Protein AF-A0A4Q3CIL7-F1 (afdb_monomer)

pLDDT: mean 92.29, std 7.25, range [53.09, 98.0]

Foldseek 3Di:
DDPAEDWDAQPNDTHREDWDKDAAPPRPDIYIYHDCVVCVVRRDDPDPCVCVVVVVDDPVNQLVVLLVVLVQLACVRHVVLVVVLVVCCRRDPDDSVVSVVCSNCVSVCSHSVVDDD

Secondary structure (DSSP, 8-state):
----B--EEETTEEE--SEEEEEPTTSS-EEEEE-HHHHGGGSS-S-GGGGTTGGGS-HHHHHHHHHHHHHHT-TTT-HHHHHHHHHHGGG-SS-HHHHHHHHHHGGGGG-GGG---

Sequence (117 aa):
MTDFVVPAYIRGELVEGPLVEFGGRGGDAAFLAPDPVTILDRLPLRSAGMLSDLYTLSFDDILDYLEELGERLRLDRNPLMQAALEASVPFSDLTRPLLHSAYESAPDLFRRDRVIE

Radius of gyration: 17.56 Å; Cα contacts (8 Å, |Δi|>4): 119; chains: 1; bounding box: 36×44×34 Å

Mean predicted aligned error: 4.51 Å

Solvent-accessible surface area (backbone atoms only — not comparable to full-atom values): 7060 Å² total; per-residue (Å²): 138,70,88,48,72,52,68,44,75,59,96,89,40,83,37,79,56,65,66,40,82,45,72,27,72,89,68,85,31,61,33,29,29,42,40,61,84,84,48,53,85,69,69,62,72,96,48,78,73,81,49,55,70,62,73,70,55,52,72,64,58,53,37,54,51,33,36,58,47,18,69,61,45,31,43,96,76,21,70,66,48,47,51,48,52,65,66,38,55,66,58,48,94,56,55,69,69,59,49,49,53,50,47,62,48,52,24,69,76,30,37,55,87,72,66,81,133

Nearest PDB structures (foldseek):
  4i8p-assembly1_B  TM=5.830E-01  e=2.596E+00  Zea mays
  7wem-assembly1_A  TM=4.231E-01  e=5.271E+00  Bacillus sp. PS3

Structure (mmCIF, N/CA/C/O backbone):
data_AF-A0A4Q3CIL7-F1
#
_entry.id   AF-A0A4Q3CIL7-F1
#
loop_
_atom_site.group_PDB
_atom_site.id
_atom_site.type_symbol
_atom_site.label_atom_id
_atom_site.label_alt_id
_atom_site.label_comp_id
_atom_site.label_asym_id
_atom_site.label_entity_id
_atom_site.label_seq_id
_atom_site.pdbx_PDB_ins_code
_atom_site.Cartn_x
_atom_site.Cartn_y
_atom_site.Cartn_z
_atom_site.occupancy
_atom_site.B_iso_or_equiv
_atom_site.auth_seq_id
_atom_site.auth_comp_id
_atom_site.auth_asym_id
_atom_site.auth_atom_id
_atom_site.pdbx_PDB_model_num
ATOM 1 N N . MET A 1 1 ? -14.888 15.562 10.979 1.00 53.09 1 MET A N 1
ATOM 2 C CA . MET A 1 1 ? -15.151 14.137 10.712 1.00 53.09 1 MET A CA 1
ATOM 3 C C . MET A 1 1 ? -14.609 13.857 9.336 1.00 53.09 1 MET A C 1
ATOM 5 O O . MET A 1 1 ? -14.917 14.615 8.425 1.00 53.09 1 MET A O 1
ATOM 9 N N . THR A 1 2 ? -13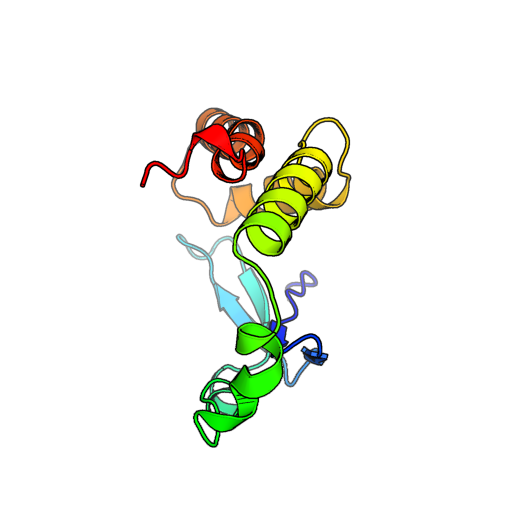.731 12.872 9.234 1.00 65.44 2 THR A N 1
ATOM 10 C CA . THR A 1 2 ? -13.058 12.516 7.989 1.00 65.44 2 THR A CA 1
ATOM 11 C C . THR A 1 2 ? -13.852 11.444 7.250 1.00 65.44 2 THR A C 1
ATOM 13 O O . THR A 1 2 ? -14.184 10.428 7.851 1.00 65.44 2 THR A O 1
ATOM 16 N N . ASP A 1 3 ? -14.091 11.640 5.951 1.00 81.62 3 ASP A N 1
ATOM 17 C CA . ASP A 1 3 ? -14.825 10.685 5.099 1.00 81.62 3 ASP A CA 1
ATOM 18 C C . ASP A 1 3 ? -13.899 9.726 4.322 1.00 81.62 3 ASP A C 1
ATOM 20 O O . ASP A 1 3 ? -14.358 8.859 3.579 1.00 81.62 3 ASP A O 1
ATOM 24 N N . PHE A 1 4 ? -12.579 9.873 4.469 1.00 91.06 4 PHE A N 1
ATOM 25 C CA . PHE A 1 4 ? -11.592 9.021 3.811 1.00 91.06 4 PHE A CA 1
ATOM 26 C C . PHE A 1 4 ? -11.366 7.725 4.599 1.00 91.06 4 PHE A C 1
ATOM 28 O O . PHE A 1 4 ? -10.818 7.745 5.703 1.00 91.06 4 PHE A O 1
ATOM 35 N N . VAL A 1 5 ? -11.790 6.602 4.016 1.00 94.38 5 VAL A N 1
ATOM 36 C CA . VAL A 1 5 ? -11.669 5.258 4.593 1.00 94.38 5 VAL A CA 1
ATOM 37 C C . VAL A 1 5 ? -10.586 4.473 3.858 1.00 94.38 5 VAL A C 1
ATOM 39 O O . VAL A 1 5 ? -10.610 4.367 2.633 1.00 94.38 5 VAL A O 1
ATOM 42 N N . VAL A 1 6 ? -9.667 3.878 4.614 1.00 94.19 6 VAL A N 1
ATOM 43 C CA . VAL A 1 6 ? -8.634 2.964 4.122 1.00 94.19 6 VAL A CA 1
ATOM 44 C C . VAL A 1 6 ? -8.942 1.564 4.662 1.00 94.19 6 VAL A C 1
ATOM 46 O O . VAL A 1 6 ? -8.750 1.318 5.855 1.00 94.19 6 VAL A O 1
ATOM 49 N N . PRO A 1 7 ? -9.451 0.635 3.833 1.00 95.06 7 PRO A N 1
ATOM 50 C CA . PRO A 1 7 ? -9.747 -0.716 4.289 1.00 95.06 7 PRO A CA 1
ATOM 51 C C . PRO A 1 7 ? -8.463 -1.528 4.493 1.00 95.06 7 PRO A C 1
ATOM 53 O O . PRO A 1 7 ? -7.403 -1.202 3.955 1.00 95.06 7 PRO A 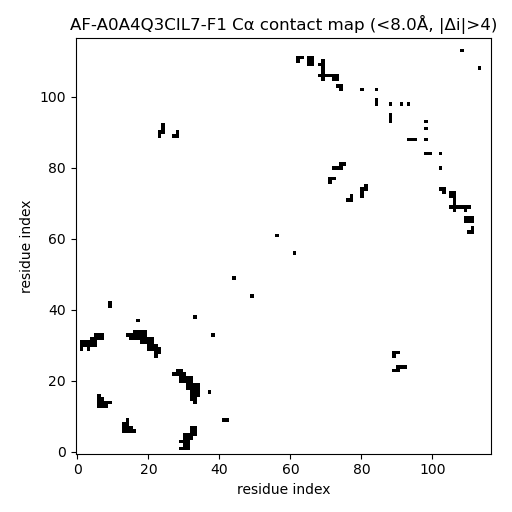O 1
ATOM 56 N N . ALA A 1 8 ? -8.573 -2.635 5.225 1.00 95.50 8 ALA A N 1
ATOM 57 C CA . ALA A 1 8 ? -7.501 -3.619 5.330 1.00 95.50 8 ALA A CA 1
ATOM 58 C C . ALA A 1 8 ? -7.781 -4.820 4.417 1.00 95.50 8 ALA A C 1
ATOM 60 O O . ALA A 1 8 ? -8.932 -5.206 4.217 1.00 95.50 8 ALA A O 1
ATOM 61 N N . TYR A 1 9 ? -6.719 -5.441 3.906 1.00 95.12 9 TYR A N 1
ATOM 62 C CA . TYR A 1 9 ? -6.787 -6.719 3.200 1.00 95.12 9 TYR A CA 1
ATOM 63 C C . TYR A 1 9 ? -6.000 -7.765 3.985 1.00 95.12 9 TYR A C 1
ATOM 65 O O . TYR A 1 9 ? -4.806 -7.593 4.226 1.00 95.12 9 TYR A O 1
ATOM 73 N N . ILE A 1 10 ? -6.655 -8.856 4.383 1.00 93.69 10 ILE A N 1
ATOM 74 C CA . ILE A 1 10 ? -6.021 -9.953 5.126 1.00 93.69 10 ILE A CA 1
ATOM 75 C C . ILE A 1 10 ? -6.282 -11.248 4.369 1.00 93.69 10 ILE A C 1
ATOM 77 O O . ILE A 1 10 ? -7.419 -11.697 4.276 1.00 93.69 10 ILE A O 1
ATOM 81 N N . ARG A 1 11 ? -5.222 -11.848 3.814 1.00 89.31 11 ARG A N 1
ATOM 82 C CA . ARG A 1 11 ? -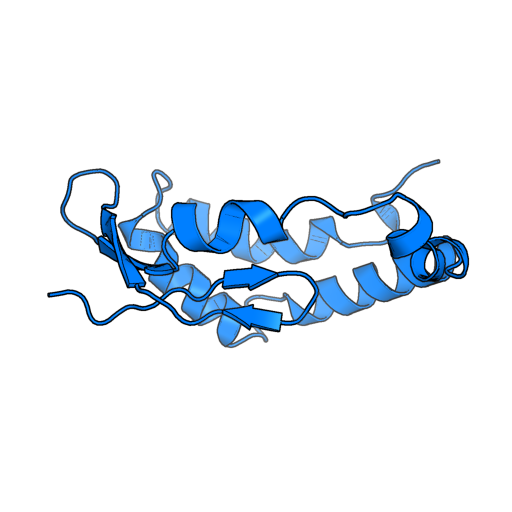5.290 -13.089 3.014 1.00 89.31 11 ARG A CA 1
ATOM 83 C C . ARG A 1 11 ? -6.347 -13.051 1.897 1.00 89.31 11 ARG A C 1
ATOM 85 O O . ARG A 1 11 ? -7.084 -14.008 1.702 1.00 89.31 11 ARG A O 1
ATOM 92 N N . GLY A 1 12 ? -6.417 -11.929 1.180 1.00 90.69 12 GLY A N 1
ATOM 93 C CA . GLY A 1 12 ? -7.360 -11.725 0.074 1.00 90.69 12 GLY A CA 1
ATOM 94 C C . GLY A 1 12 ? -8.770 -11.304 0.497 1.00 90.69 12 GLY A C 1
ATOM 95 O O . GLY A 1 12 ? -9.589 -11.006 -0.366 1.00 90.69 12 GLY A O 1
ATOM 96 N N . GLU A 1 13 ? -9.059 -11.224 1.798 1.00 94.38 13 GLU A N 1
ATOM 97 C CA . GLU A 1 13 ? -10.350 -10.761 2.307 1.00 94.38 13 GLU A CA 1
ATOM 98 C C . GLU A 1 13 ? -10.310 -9.265 2.627 1.00 94.38 13 GLU A C 1
ATOM 100 O O . GLU A 1 13 ? -9.416 -8.797 3.340 1.00 94.38 13 GLU A O 1
ATOM 105 N N . LEU A 1 14 ? -11.307 -8.530 2.129 1.00 96.38 14 LEU A N 1
ATOM 106 C CA . LEU A 1 14 ? -11.539 -7.128 2.464 1.00 96.38 14 LEU A CA 1
ATOM 107 C C . LEU A 1 14 ? -12.107 -7.016 3.886 1.00 96.38 14 LEU A C 1
ATOM 109 O O . LEU A 1 14 ? -13.053 -7.717 4.247 1.00 96.38 14 LEU A O 1
ATOM 113 N N . VAL A 1 15 ? -11.545 -6.115 4.688 1.00 97.00 15 VAL A N 1
ATOM 114 C CA . VAL A 1 15 ? -12.012 -5.801 6.040 1.00 97.00 15 VAL A CA 1
ATOM 115 C C . VAL A 1 15 ? -12.332 -4.315 6.124 1.00 97.00 15 VAL A C 1
ATOM 117 O O . VAL A 1 15 ? -11.454 -3.473 5.940 1.00 97.00 15 VAL A O 1
ATOM 120 N N . GLU A 1 16 ? -13.593 -4.002 6.418 1.00 96.38 16 GLU A N 1
ATOM 121 C CA . GLU A 1 16 ? -14.134 -2.634 6.364 1.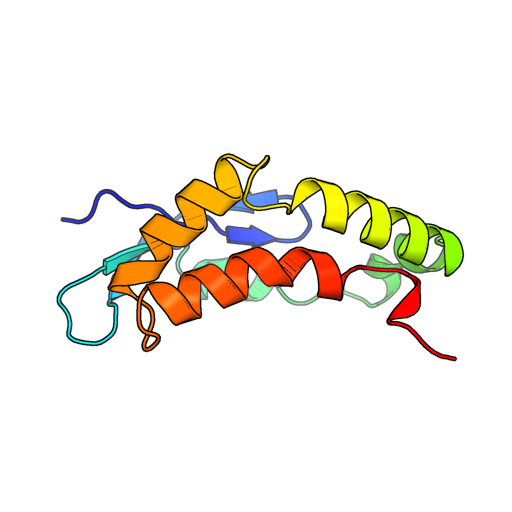00 96.38 16 GLU A CA 1
ATOM 122 C C . GLU A 1 16 ? -14.491 -2.059 7.743 1.00 96.38 16 GLU A C 1
ATOM 124 O O . GLU A 1 16 ? -14.886 -0.902 7.842 1.00 96.38 16 GLU A O 1
ATOM 129 N N . GLY A 1 17 ? -14.354 -2.827 8.829 1.00 94.44 17 GLY A N 1
ATOM 130 C CA . GLY A 1 17 ? -14.614 -2.317 10.172 1.00 94.44 17 GLY A CA 1
ATOM 131 C C . GLY A 1 17 ? -14.456 -3.351 11.292 1.00 94.44 17 GLY A C 1
ATOM 132 O O . GLY A 1 17 ? -14.192 -4.522 11.006 1.00 94.44 17 GLY A O 1
ATOM 133 N N . PRO A 1 18 ? -14.632 -2.931 12.561 1.00 95.94 18 PRO A N 1
ATOM 134 C CA . PRO A 1 18 ? -15.008 -1.577 13.000 1.00 95.94 18 PRO A CA 1
ATOM 135 C C . PRO A 1 18 ? -13.928 -0.531 12.691 1.00 95.94 18 PRO A C 1
ATOM 137 O O . PRO A 1 18 ? -12.746 -0.842 12.763 1.00 95.94 18 PRO A O 1
ATOM 140 N N . LEU A 1 19 ? -14.330 0.690 12.326 1.00 96.69 19 LEU A N 1
ATOM 141 C CA . LEU A 1 19 ? -13.406 1.761 11.938 1.00 96.69 19 LEU A CA 1
ATOM 142 C C . LEU A 1 19 ? -12.981 2.612 13.140 1.00 96.69 19 LEU A C 1
ATOM 144 O O . LEU A 1 19 ? -13.818 2.996 13.959 1.00 96.69 19 LEU A O 1
ATOM 148 N N . VAL A 1 20 ? -11.698 2.961 13.193 1.00 96.81 20 VAL A N 1
ATOM 149 C CA . VAL A 1 20 ? -11.119 3.944 14.119 1.00 96.81 20 VAL A CA 1
ATOM 150 C C . VAL A 1 20 ? -10.348 5.005 13.336 1.00 96.81 20 VAL A C 1
ATOM 152 O O . VAL A 1 20 ? -9.927 4.775 12.202 1.00 96.81 20 VAL A O 1
ATOM 155 N N . GLU A 1 21 ? -10.201 6.188 13.929 1.00 95.88 21 GLU A N 1
ATOM 156 C CA . GLU A 1 21 ? -9.516 7.318 13.300 1.00 95.88 21 GLU A CA 1
ATOM 157 C C . GLU A 1 21 ? -8.002 7.258 13.537 1.00 95.88 21 GLU A C 1
ATOM 159 O O . GLU A 1 21 ? -7.536 7.074 14.662 1.00 95.88 21 GLU A O 1
ATOM 164 N N . PHE A 1 22 ? -7.241 7.459 12.465 1.00 93.00 22 PHE A N 1
ATOM 165 C CA . PHE A 1 22 ? -5.793 7.603 12.464 1.00 93.00 22 PHE A CA 1
ATOM 166 C C . PHE A 1 22 ? -5.425 9.009 12.004 1.00 93.00 22 PHE A C 1
ATOM 168 O O . PHE A 1 22 ? -5.835 9.443 10.929 1.00 93.00 22 PHE A O 1
ATOM 175 N N . GLY A 1 23 ? -4.634 9.717 12.807 1.00 90.56 23 GLY A N 1
ATOM 176 C CA . GLY A 1 23 ? -4.103 11.032 12.454 1.00 90.56 23 GLY A CA 1
ATOM 177 C C . GLY A 1 23 ? -2.838 10.945 11.596 1.00 90.56 23 GLY A C 1
ATOM 178 O O . GLY A 1 23 ? -2.025 10.034 11.747 1.00 90.56 23 GLY A O 1
ATOM 179 N N . GLY A 1 24 ? -2.654 11.927 10.720 1.00 84.00 24 GLY A N 1
ATOM 180 C CA . GLY A 1 24 ? -1.410 12.193 10.007 1.00 84.00 24 GLY A CA 1
ATOM 181 C C . GLY A 1 24 ? -0.425 13.015 10.838 1.00 84.00 24 GLY A C 1
ATOM 182 O O . GLY A 1 24 ? -0.743 13.529 11.917 1.00 84.00 24 GLY A O 1
ATOM 183 N N . ARG A 1 25 ? 0.800 13.173 10.325 1.00 76.75 25 ARG A N 1
ATOM 184 C CA . ARG A 1 25 ? 1.791 14.043 10.965 1.00 76.75 25 ARG A CA 1
ATOM 185 C C . ARG A 1 25 ? 1.290 15.492 10.941 1.00 76.75 25 ARG A C 1
ATOM 187 O O . ARG A 1 25 ? 0.877 15.989 9.905 1.00 76.75 25 ARG A O 1
ATOM 194 N N . GLY A 1 26 ? 1.348 16.172 12.086 1.00 76.81 26 GLY A N 1
ATOM 195 C CA . GLY A 1 26 ? 0.918 17.571 12.217 1.00 76.81 26 GLY A CA 1
ATOM 196 C C . GLY A 1 26 ? -0.551 17.755 12.607 1.00 76.81 26 GLY A C 1
ATOM 197 O O . GLY A 1 26 ? -0.919 18.853 12.998 1.00 76.81 26 GLY A O 1
ATOM 198 N N . GLY A 1 27 ? -1.365 16.690 12.598 1.00 79.62 27 GLY A N 1
ATOM 199 C CA . GLY A 1 27 ? -2.765 16.736 13.042 1.00 79.62 27 GLY A CA 1
ATOM 200 C C 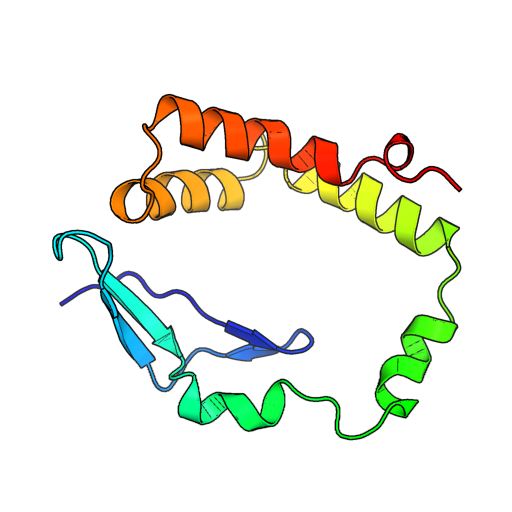. GLY A 1 27 ? -3.750 17.344 12.036 1.00 79.62 27 GLY A C 1
ATOM 201 O O . GLY A 1 27 ? -4.947 17.356 12.306 1.00 79.62 27 GLY A O 1
ATOM 202 N N . ASP A 1 28 ? -3.268 17.795 10.876 1.00 84.38 28 ASP A N 1
ATOM 203 C CA . ASP A 1 28 ? -4.084 18.435 9.832 1.00 84.38 28 ASP A CA 1
ATOM 204 C C . ASP A 1 28 ? -4.793 17.430 8.907 1.00 84.38 28 ASP A C 1
ATOM 206 O O . ASP A 1 28 ? -5.677 17.797 8.133 1.00 84.38 28 ASP A O 1
ATOM 210 N N . ALA A 1 29 ? -4.412 16.155 8.982 1.00 90.50 29 ALA A N 1
ATOM 211 C CA . ALA A 1 29 ? -4.982 15.074 8.195 1.00 90.50 29 ALA A CA 1
ATOM 212 C C . ALA A 1 29 ? -5.372 13.910 9.100 1.00 90.50 29 ALA A C 1
ATOM 214 O O . ALA A 1 29 ? -4.715 13.643 10.106 1.00 90.50 29 ALA A O 1
ATOM 215 N N . ALA A 1 30 ? -6.419 13.191 8.721 1.00 94.12 30 ALA A N 1
ATOM 216 C CA . ALA A 1 30 ? -6.811 11.944 9.355 1.00 94.12 30 ALA A CA 1
ATOM 217 C C . ALA A 1 30 ? -7.431 11.011 8.310 1.00 94.12 30 ALA A C 1
ATOM 219 O O . ALA A 1 30 ? -7.749 11.455 7.207 1.00 94.12 30 ALA A O 1
ATOM 220 N N . PHE A 1 31 ? -7.593 9.735 8.650 1.00 94.06 31 PHE A N 1
ATOM 221 C CA . PHE A 1 31 ? -8.347 8.737 7.887 1.00 94.06 31 PHE A CA 1
ATOM 222 C C . PHE A 1 31 ? -8.983 7.718 8.832 1.00 94.06 31 PHE A C 1
ATOM 224 O O . PHE A 1 31 ? -8.561 7.569 9.977 1.00 94.06 31 PHE A O 1
ATOM 231 N N . LEU A 1 32 ? -10.006 7.018 8.356 1.00 96.31 32 LEU A N 1
ATOM 232 C CA . LEU A 1 32 ? -10.643 5.917 9.070 1.00 96.31 32 LEU A CA 1
ATOM 233 C C . LEU A 1 32 ? -10.099 4.589 8.544 1.00 96.31 32 LEU A C 1
ATOM 235 O O . LEU A 1 32 ? -10.025 4.396 7.335 1.00 96.31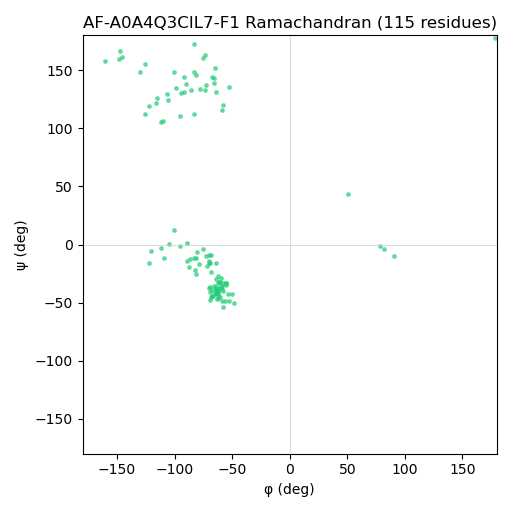 32 LEU A O 1
ATOM 239 N N . ALA A 1 33 ? -9.753 3.658 9.423 1.00 96.00 33 ALA A N 1
ATOM 240 C CA . ALA A 1 33 ? -9.353 2.306 9.030 1.00 96.00 33 ALA A CA 1
ATOM 241 C C . ALA A 1 33 ? -9.807 1.275 10.070 1.00 96.00 33 ALA A C 1
ATOM 243 O O . ALA A 1 33 ? -10.116 1.663 11.200 1.00 96.00 33 ALA A O 1
ATOM 244 N N . PRO A 1 34 ? -9.882 -0.025 9.719 1.00 97.38 34 PRO A N 1
ATOM 245 C CA . PRO A 1 34 ? -10.235 -1.065 10.675 1.00 97.38 34 PRO A CA 1
ATOM 246 C C . PRO A 1 34 ? -9.354 -1.020 11.926 1.00 97.38 34 PRO A C 1
ATOM 248 O O . PRO A 1 34 ? -8.134 -0.890 11.819 1.00 97.38 34 PRO A O 1
ATOM 251 N N . ASP A 1 35 ? -9.967 -1.155 13.102 1.00 96.94 35 ASP A N 1
ATOM 252 C CA . ASP A 1 35 ? -9.262 -1.205 14.381 1.00 96.94 35 ASP A CA 1
ATOM 253 C C . ASP A 1 35 ? -8.273 -2.384 14.391 1.00 96.94 35 ASP A C 1
ATOM 255 O O . ASP A 1 35 ? -8.713 -3.544 14.368 1.00 96.94 35 ASP A O 1
ATOM 259 N N . PRO A 1 36 ? -6.951 -2.127 14.476 1.00 94.31 36 PRO A N 1
ATOM 260 C CA . PRO A 1 36 ? -5.929 -3.164 14.489 1.00 94.31 36 PRO A CA 1
ATOM 261 C C . PRO A 1 36 ? -6.153 -4.199 15.589 1.00 94.31 36 PRO A C 1
ATOM 263 O O . PRO A 1 36 ? -5.869 -5.377 15.380 1.00 94.31 36 PRO A O 1
ATOM 266 N N . VAL A 1 37 ? -6.702 -3.791 16.739 1.00 95.81 37 VAL A N 1
ATOM 267 C CA . VAL A 1 37 ? -6.979 -4.690 17.867 1.00 95.81 37 VAL A CA 1
ATOM 268 C C . VAL A 1 37 ? -7.997 -5.761 17.477 1.00 95.81 37 VAL A C 1
ATOM 270 O O . VAL A 1 37 ? -7.884 -6.901 17.922 1.00 95.81 37 VAL A O 1
ATOM 273 N N . THR A 1 38 ? -8.952 -5.431 16.603 1.00 95.44 38 THR A N 1
ATOM 274 C CA . THR A 1 38 ? -9.999 -6.366 16.159 1.00 95.44 38 THR A CA 1
ATOM 275 C C . THR A 1 38 ? -9.567 -7.329 15.055 1.00 95.44 38 THR A C 1
ATOM 277 O O . THR A 1 38 ? -10.286 -8.284 14.770 1.00 95.44 38 THR A O 1
ATOM 280 N N . ILE A 1 39 ? -8.409 -7.094 14.431 1.00 94.69 39 ILE A N 1
ATOM 281 C CA . ILE A 1 39 ? -7.904 -7.903 13.311 1.00 94.69 39 ILE A CA 1
ATOM 282 C C . ILE A 1 39 ? -6.548 -8.559 13.592 1.00 94.69 39 ILE A C 1
ATOM 284 O O . ILE A 1 39 ? -6.064 -9.340 12.772 1.00 94.69 39 ILE A O 1
ATOM 288 N N . LEU A 1 40 ? -5.925 -8.256 14.734 1.00 94.50 40 LEU A N 1
ATOM 289 C CA . LEU A 1 40 ? -4.571 -8.694 15.075 1.00 94.50 40 LEU A CA 1
ATOM 290 C C . LEU A 1 40 ? -4.424 -10.219 15.072 1.00 94.50 40 LEU A C 1
ATOM 292 O O . LEU A 1 40 ? -3.422 -10.743 14.594 1.00 94.50 40 LEU A O 1
ATOM 296 N N . ASP A 1 41 ? -5.426 -10.938 15.571 1.00 92.94 41 ASP A N 1
ATOM 297 C CA . ASP A 1 41 ? -5.450 -12.402 15.645 1.00 92.94 41 ASP A CA 1
ATOM 298 C C . ASP A 1 41 ? -5.592 -13.081 14.270 1.00 92.94 41 ASP A C 1
ATOM 300 O O . ASP A 1 41 ? -5.323 -14.277 14.133 1.00 92.94 41 ASP A O 1
ATOM 304 N N . ARG A 1 42 ? -5.972 -12.320 13.234 1.00 91.75 42 ARG A N 1
ATOM 305 C CA . ARG A 1 42 ? -6.080 -12.796 11.848 1.00 91.75 42 ARG A CA 1
ATOM 306 C C . ARG A 1 42 ? -4.766 -12.696 11.073 1.00 91.75 42 ARG A C 1
ATOM 308 O O . ARG A 1 42 ? -4.643 -13.376 10.051 1.00 91.75 42 ARG A O 1
ATOM 315 N N . LEU A 1 43 ? -3.809 -11.878 11.530 1.00 91.19 43 LEU A N 1
ATOM 316 C CA . LEU A 1 43 ? -2.530 -11.671 10.837 1.00 91.19 43 LEU A CA 1
ATOM 317 C C . LEU A 1 43 ? -1.628 -12.917 10.882 1.00 91.19 43 LEU A C 1
ATOM 319 O O . LEU A 1 43 ? -1.135 -13.315 9.823 1.00 91.19 43 LEU A O 1
ATOM 323 N N . PRO A 1 44 ? -1.418 -13.586 12.037 1.00 92.31 44 PRO A N 1
ATOM 324 C CA . PRO A 1 44 ? -0.632 -14.808 12.072 1.00 92.31 44 PRO A CA 1
ATOM 325 C C . PRO A 1 44 ? -1.334 -15.953 11.342 1.00 92.31 44 PRO A C 1
ATOM 327 O O . PRO A 1 44 ? -2.552 -16.147 11.421 1.00 92.31 44 PRO A O 1
ATOM 330 N N . LEU A 1 45 ? -0.542 -16.788 10.677 1.00 90.31 45 LEU A N 1
ATOM 331 C CA . LEU A 1 45 ? -1.022 -18.086 10.224 1.00 90.31 45 LEU A CA 1
ATOM 332 C C . LEU A 1 45 ? -1.174 -19.015 11.427 1.00 90.31 45 LEU A C 1
ATOM 334 O O . LEU A 1 45 ? -0.298 -19.093 12.286 1.00 90.31 45 LEU A O 1
ATOM 338 N N . ARG A 1 46 ? -2.274 -19.771 11.461 1.00 87.75 46 ARG A N 1
ATOM 339 C CA . ARG A 1 46 ? -2.529 -20.758 12.524 1.00 87.75 46 ARG A CA 1
ATOM 340 C C . ARG A 1 46 ? -1.562 -21.944 12.469 1.00 87.75 46 ARG A C 1
ATOM 342 O O . ARG A 1 46 ? -1.370 -22.622 13.472 1.00 87.75 46 ARG A O 1
ATOM 349 N N . SER A 1 47 ? -0.980 -22.212 11.301 1.00 90.31 47 SER A N 1
ATOM 350 C CA . SER A 1 47 ? 0.045 -23.233 11.090 1.00 90.31 47 SER A CA 1
ATOM 351 C C . SER A 1 47 ? 0.818 -22.961 9.797 1.00 90.31 47 SER A C 1
ATOM 353 O O . SER A 1 47 ? 0.303 -22.314 8.885 1.00 90.31 47 SER A O 1
ATOM 355 N N . ALA A 1 48 ? 2.035 -23.503 9.687 1.00 85.88 48 ALA A N 1
ATOM 356 C CA . ALA A 1 48 ? 2.837 -23.415 8.463 1.00 85.88 48 ALA A CA 1
ATOM 357 C C . ALA A 1 48 ? 2.173 -24.110 7.256 1.00 85.88 48 ALA A C 1
ATOM 359 O O . ALA A 1 48 ? 2.370 -23.692 6.121 1.00 85.88 48 ALA A O 1
ATOM 360 N N . GLY A 1 49 ? 1.334 -25.130 7.488 1.00 90.00 49 GLY A N 1
ATOM 361 C CA . GLY A 1 49 ? 0.613 -25.843 6.423 1.00 90.00 49 GLY A CA 1
ATOM 362 C C . GLY A 1 49 ? -0.387 -24.973 5.650 1.00 90.00 49 GLY A C 1
ATOM 363 O O . GLY A 1 49 ? -0.794 -25.335 4.549 1.00 90.00 49 GLY A O 1
ATOM 364 N N . MET A 1 50 ? -0.743 -23.804 6.187 1.00 89.25 50 MET A N 1
ATOM 365 C CA . MET A 1 50 ? -1.551 -22.797 5.494 1.00 89.25 50 MET A CA 1
ATOM 366 C C . MET A 1 50 ? -0.824 -22.128 4.316 1.00 89.25 50 MET A C 1
ATOM 368 O O . MET A 1 50 ? -1.462 -21.381 3.591 1.00 89.25 50 MET A O 1
ATOM 372 N N . LEU A 1 51 ? 0.482 -22.371 4.151 1.00 89.19 51 LEU A N 1
ATOM 373 C CA . LEU A 1 51 ? 1.284 -21.948 2.996 1.00 89.19 51 LEU A CA 1
ATOM 374 C C . LEU A 1 51 ? 1.499 -23.088 1.987 1.00 89.19 51 LEU A C 1
ATOM 376 O O . LEU A 1 51 ? 2.395 -23.012 1.151 1.00 89.19 51 LEU A O 1
ATOM 380 N N . SER A 1 52 ? 0.758 -24.195 2.113 1.00 90.50 52 SER A N 1
ATOM 381 C CA . SER A 1 52 ? 0.936 -25.386 1.266 1.00 90.50 52 SER A CA 1
ATOM 382 C C . SER A 1 52 ? 0.770 -25.096 -0.226 1.00 90.50 52 SER A C 1
ATOM 384 O O . SER A 1 52 ? 1.471 -25.690 -1.038 1.00 90.50 52 SER A O 1
ATOM 386 N N . ASP A 1 53 ? -0.107 -24.159 -0.569 1.00 89.19 53 ASP A N 1
ATOM 387 C CA . ASP A 1 53 ? -0.311 -23.639 -1.916 1.00 89.19 53 ASP A CA 1
ATOM 388 C C . ASP A 1 53 ? 0.923 -22.904 -2.454 1.00 89.19 53 ASP A C 1
ATOM 390 O O . ASP A 1 53 ? 1.312 -23.136 -3.597 1.00 89.19 53 ASP A O 1
ATOM 394 N N . LEU A 1 54 ? 1.609 -22.101 -1.633 1.00 88.81 54 LEU A N 1
ATOM 395 C CA . LEU A 1 54 ? 2.832 -21.408 -2.054 1.00 88.81 54 LEU A CA 1
ATOM 396 C C . LEU A 1 54 ? 3.950 -22.378 -2.450 1.00 88.81 54 LEU A C 1
ATOM 398 O O . LEU A 1 54 ? 4.711 -22.081 -3.363 1.00 88.81 54 LEU A O 1
ATOM 402 N N . TYR A 1 55 ? 4.031 -23.554 -1.820 1.00 89.56 55 TYR A N 1
ATOM 403 C CA . TYR A 1 55 ? 5.011 -24.582 -2.196 1.00 89.56 55 TYR A CA 1
ATOM 404 C C . TYR A 1 55 ? 4.721 -25.245 -3.551 1.00 89.56 55 TYR A C 1
ATOM 406 O O . TYR A 1 55 ? 5.553 -26.010 -4.036 1.00 89.56 55 TYR A O 1
ATOM 414 N N . THR A 1 56 ? 3.556 -24.988 -4.153 1.00 93.56 56 THR A N 1
ATOM 415 C CA . THR A 1 56 ? 3.229 -25.461 -5.507 1.00 93.56 56 THR A CA 1
ATOM 416 C C . THR A 1 56 ? 3.659 -24.487 -6.601 1.00 93.56 56 THR A C 1
ATOM 418 O O . THR A 1 56 ? 3.712 -24.888 -7.761 1.00 93.56 56 THR A O 1
ATOM 421 N N . LEU A 1 57 ? 3.986 -23.241 -6.242 1.00 95.31 57 LEU A N 1
ATOM 422 C CA . LEU A 1 57 ? 4.460 -22.231 -7.182 1.00 95.31 57 LEU A CA 1
ATOM 423 C C . LEU A 1 57 ? 5.927 -22.481 -7.521 1.00 95.31 57 LEU A C 1
ATOM 425 O O . LEU A 1 57 ? 6.758 -22.702 -6.635 1.00 95.31 57 LEU A O 1
ATOM 429 N N . SER A 1 58 ? 6.256 -22.415 -8.807 1.00 94.62 58 SER A N 1
ATOM 430 C CA . SER A 1 58 ? 7.647 -22.317 -9.225 1.00 94.62 58 SER A CA 1
ATOM 431 C C . SER A 1 58 ? 8.176 -20.904 -8.974 1.00 94.62 58 SER A C 1
ATOM 433 O O . SER A 1 5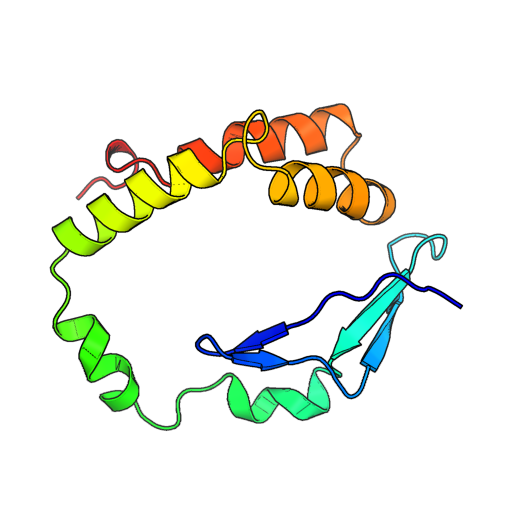8 ? 7.422 -19.941 -8.830 1.00 94.62 58 SER A O 1
ATOM 435 N N . PHE A 1 59 ? 9.500 -20.766 -8.923 1.00 93.06 59 PHE A N 1
ATOM 436 C CA . PHE A 1 59 ? 10.116 -19.445 -8.841 1.00 93.06 59 PHE A CA 1
ATOM 437 C C . PHE A 1 59 ? 9.785 -18.591 -10.076 1.00 93.06 59 PHE A C 1
ATOM 439 O O . PHE A 1 59 ? 9.500 -17.406 -9.931 1.00 93.06 59 PHE A O 1
ATOM 446 N N . ASP A 1 60 ? 9.728 -19.208 -11.260 1.00 94.75 60 ASP A N 1
ATOM 447 C CA . ASP A 1 60 ? 9.326 -18.534 -12.497 1.00 94.75 60 ASP A CA 1
ATOM 448 C C . ASP A 1 60 ? 7.880 -18.015 -12.424 1.00 94.75 60 ASP A C 1
ATOM 450 O O . ASP A 1 60 ? 7.646 -16.873 -12.805 1.00 94.75 60 ASP A O 1
ATOM 454 N N . ASP A 1 61 ? 6.938 -18.769 -11.836 1.00 95.50 61 ASP A N 1
ATOM 455 C CA . ASP A 1 61 ? 5.554 -18.292 -11.638 1.00 95.50 61 ASP A CA 1
ATOM 456 C C . ASP A 1 61 ? 5.511 -17.012 -10.787 1.00 95.50 61 ASP A C 1
ATOM 458 O O . ASP A 1 61 ? 4.713 -16.105 -11.034 1.00 95.50 61 ASP A O 1
ATOM 462 N N . ILE A 1 62 ? 6.379 -16.925 -9.772 1.00 93.88 62 ILE A N 1
ATOM 463 C CA . ILE A 1 62 ? 6.490 -15.740 -8.916 1.00 93.88 62 ILE A CA 1
ATOM 464 C C . ILE A 1 62 ? 7.063 -14.568 -9.717 1.00 93.88 62 ILE A C 1
ATOM 466 O O . ILE A 1 62 ? 6.536 -13.459 -9.624 1.00 93.88 62 ILE A O 1
ATOM 470 N N . LEU A 1 63 ? 8.118 -14.792 -10.507 1.00 94.81 63 LEU A N 1
ATOM 471 C CA . LEU A 1 63 ? 8.716 -13.748 -11.343 1.00 94.81 63 LEU A CA 1
ATOM 472 C C . LEU A 1 63 ? 7.727 -13.221 -12.387 1.00 94.81 63 LEU A C 1
ATOM 474 O O . LEU A 1 63 ? 7.590 -12.006 -12.524 1.00 94.81 63 LEU A O 1
ATOM 478 N N . ASP A 1 64 ? 7.015 -14.113 -13.074 1.00 95.81 64 ASP A N 1
ATOM 479 C CA . ASP A 1 64 ? 6.024 -13.751 -14.086 1.00 95.81 64 ASP A CA 1
ATOM 480 C C . ASP A 1 64 ? 4.878 -12.941 -13.464 1.00 95.81 64 ASP A C 1
ATOM 482 O O . ASP A 1 64 ? 4.487 -11.901 -14.000 1.00 95.81 64 ASP A O 1
ATOM 486 N N . TYR A 1 65 ? 4.396 -13.343 -12.281 1.00 95.62 65 TYR A N 1
ATOM 487 C CA . TYR A 1 65 ? 3.395 -12.577 -11.539 1.00 95.62 65 TYR A CA 1
ATOM 488 C C . TYR A 1 65 ? 3.887 -11.171 -11.164 1.00 95.62 65 TYR A C 1
ATOM 490 O O . TYR A 1 65 ? 3.143 -10.199 -11.317 1.00 95.62 65 TYR A O 1
ATOM 498 N N . LEU A 1 66 ? 5.119 -11.040 -10.661 1.00 95.75 66 LEU A N 1
ATOM 499 C CA . LEU A 1 66 ? 5.675 -9.745 -10.261 1.00 95.75 66 LEU A CA 1
ATOM 500 C C . LEU A 1 66 ? 5.875 -8.825 -11.474 1.00 95.75 66 LEU A C 1
ATOM 502 O O . LEU A 1 66 ? 5.454 -7.670 -11.418 1.00 95.75 66 LEU A O 1
ATOM 506 N N . GLU A 1 67 ? 6.418 -9.334 -12.582 1.00 96.25 67 GLU A N 1
ATOM 507 C CA . GLU A 1 67 ? 6.586 -8.582 -13.834 1.00 96.25 67 GLU A CA 1
ATOM 508 C C . GLU A 1 67 ? 5.233 -8.023 -14.314 1.00 96.25 67 GLU A C 1
ATOM 510 O O . GLU A 1 67 ? 5.076 -6.826 -14.575 1.00 96.25 67 GLU A O 1
ATOM 515 N N . GLU A 1 68 ? 4.214 -8.884 -14.344 1.00 97.00 68 GLU A N 1
ATOM 516 C CA . GLU A 1 68 ? 2.850 -8.525 -14.716 1.00 97.00 68 GLU A CA 1
ATOM 517 C C . GLU A 1 68 ? 2.193 -7.523 -13.755 1.00 97.00 68 GLU A C 1
ATOM 519 O O . GLU A 1 68 ? 1.406 -6.664 -14.181 1.00 97.00 68 GLU A O 1
ATOM 524 N N . LEU A 1 69 ? 2.476 -7.636 -12.457 1.00 96.44 69 LEU A N 1
ATOM 525 C CA . LEU A 1 69 ? 2.001 -6.703 -11.443 1.00 96.44 69 LEU A CA 1
ATOM 526 C C . LEU A 1 69 ? 2.657 -5.330 -11.616 1.00 96.44 69 LEU A C 1
ATOM 528 O O . LEU A 1 69 ? 1.951 -4.322 -11.580 1.00 96.44 69 LEU A O 1
ATOM 532 N N . GLY A 1 70 ? 3.968 -5.279 -11.858 1.00 96.19 70 GLY A N 1
ATOM 533 C CA . GLY A 1 70 ? 4.708 -4.041 -12.099 1.00 96.19 70 GLY A CA 1
ATOM 534 C C . GLY A 1 70 ? 4.073 -3.206 -13.213 1.00 96.19 70 GLY A C 1
ATOM 535 O O . GLY A 1 70 ? 3.752 -2.034 -13.007 1.00 96.19 70 GLY A O 1
ATOM 536 N N . GLU A 1 71 ? 3.760 -3.824 -14.355 1.00 96.31 71 GLU A N 1
ATOM 537 C CA . GLU A 1 71 ? 3.084 -3.143 -15.471 1.00 96.31 71 GLU A CA 1
ATOM 538 C C . GLU A 1 71 ? 1.702 -2.580 -15.094 1.00 96.31 71 GLU A C 1
ATOM 540 O O . GLU A 1 71 ? 1.295 -1.521 -15.585 1.00 96.31 71 GLU A O 1
ATOM 545 N N . ARG A 1 72 ? 0.986 -3.241 -14.178 1.00 97.06 72 ARG A N 1
ATOM 546 C CA . ARG A 1 72 ? -0.312 -2.778 -13.659 1.00 97.06 72 ARG A CA 1
ATOM 547 C C . ARG A 1 72 ? -0.177 -1.679 -12.606 1.00 97.06 72 ARG A C 1
ATOM 549 O O . ARG A 1 72 ? -1.153 -0.978 -12.354 1.00 97.06 72 ARG A O 1
ATOM 556 N N . LEU A 1 73 ? 0.996 -1.483 -12.010 1.00 97.50 73 LEU A N 1
ATOM 557 C CA . LEU A 1 73 ? 1.266 -0.429 -11.022 1.00 97.50 73 LEU A CA 1
ATOM 558 C C . LEU A 1 73 ? 1.749 0.888 -11.646 1.00 97.50 73 LEU A C 1
ATOM 560 O O . LEU A 1 73 ? 2.003 1.854 -10.929 1.00 97.50 73 LEU A O 1
ATOM 564 N N . ARG A 1 74 ? 1.852 0.967 -12.976 1.00 97.44 74 ARG A N 1
ATOM 565 C CA . ARG A 1 74 ? 2.261 2.186 -13.681 1.00 97.44 74 ARG A CA 1
ATOM 566 C C . ARG A 1 74 ? 1.346 3.373 -13.373 1.00 97.44 74 ARG A C 1
ATOM 568 O O . ARG A 1 74 ? 0.152 3.346 -13.683 1.00 97.44 74 ARG A O 1
ATOM 575 N N . LEU A 1 75 ? 1.924 4.442 -12.822 1.00 98.00 75 LEU A N 1
ATOM 576 C CA . LEU A 1 75 ? 1.191 5.638 -12.392 1.00 98.00 75 LEU A CA 1
ATOM 577 C C . LEU A 1 75 ? 0.406 6.302 -13.537 1.00 98.00 75 LEU A C 1
ATOM 579 O O . LEU A 1 75 ? -0.710 6.770 -13.331 1.00 98.00 75 LEU A O 1
ATOM 583 N N . ASP A 1 76 ? 0.943 6.298 -14.759 1.00 97.19 76 ASP A N 1
ATOM 584 C CA . ASP A 1 76 ? 0.294 6.886 -15.937 1.00 97.19 76 ASP A CA 1
ATOM 585 C C . ASP A 1 76 ? -0.936 6.096 -16.422 1.00 97.19 76 ASP A C 1
ATOM 587 O O . ASP A 1 76 ? -1.743 6.622 -17.187 1.00 97.19 76 ASP A O 1
ATOM 591 N N . ARG A 1 77 ? -1.103 4.844 -15.972 1.00 96.38 77 ARG A N 1
ATOM 592 C CA . ARG A 1 77 ? -2.131 3.913 -16.470 1.00 96.38 77 ARG A CA 1
ATOM 593 C C . ARG A 1 77 ? -3.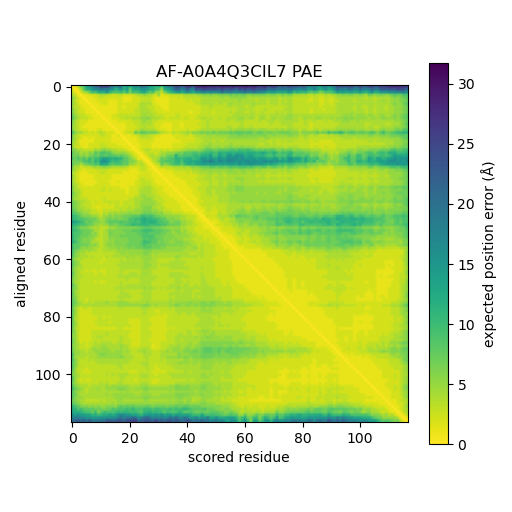077 3.380 -15.402 1.00 96.38 77 ARG A C 1
ATOM 595 O O . ARG A 1 77 ? -4.117 2.834 -15.758 1.00 96.38 77 ARG A O 1
ATOM 602 N N . ASN A 1 78 ? -2.732 3.513 -14.124 1.00 97.88 78 ASN A N 1
ATOM 603 C CA . ASN A 1 78 ? -3.510 2.970 -13.019 1.00 97.88 78 ASN A CA 1
ATOM 604 C C . ASN A 1 78 ? -4.191 4.091 -12.205 1.00 97.88 78 ASN A C 1
ATOM 606 O O . ASN A 1 78 ? -3.526 4.761 -11.410 1.00 97.88 78 ASN A O 1
ATOM 610 N N . PRO A 1 79 ? -5.523 4.263 -12.330 1.00 97.38 79 PRO A N 1
ATOM 611 C CA . PRO A 1 79 ? -6.272 5.255 -11.558 1.00 97.38 79 PRO A CA 1
ATOM 612 C C . PRO A 1 79 ? -6.175 5.065 -10.040 1.00 97.38 79 PRO A C 1
ATOM 614 O O . PRO A 1 79 ? -6.247 6.040 -9.297 1.00 97.38 79 PRO A O 1
ATOM 617 N N . LEU A 1 80 ? -5.984 3.829 -9.563 1.00 95.56 80 LEU A N 1
ATOM 618 C CA . LEU A 1 80 ? -5.811 3.550 -8.136 1.00 95.56 80 LEU A CA 1
ATOM 619 C C . LEU A 1 80 ? -4.465 4.073 -7.630 1.00 95.56 80 LEU A C 1
ATOM 621 O O . LEU A 1 80 ? -4.406 4.617 -6.534 1.00 95.56 80 LEU A O 1
ATOM 625 N N . MET A 1 81 ? -3.403 3.977 -8.436 1.00 97.56 81 MET A N 1
ATOM 626 C CA . MET A 1 81 ? -2.094 4.547 -8.093 1.00 97.56 81 MET A CA 1
ATOM 627 C C . MET A 1 81 ? -2.136 6.076 -8.077 1.00 97.56 81 MET A C 1
ATOM 629 O O . MET A 1 81 ? -1.566 6.696 -7.184 1.00 97.56 81 MET A O 1
ATOM 633 N N . GLN A 1 82 ? -2.862 6.684 -9.019 1.00 97.75 82 GLN A N 1
ATOM 634 C CA . GLN A 1 82 ? -3.084 8.134 -9.043 1.00 97.75 82 GLN A CA 1
ATOM 635 C C . GLN A 1 82 ? -3.863 8.591 -7.803 1.00 97.75 82 GLN A C 1
ATOM 637 O O . GLN A 1 82 ? -3.455 9.533 -7.128 1.00 97.75 82 GLN A O 1
ATOM 642 N N . ALA A 1 83 ? -4.943 7.886 -7.454 1.00 95.38 83 ALA A N 1
ATOM 643 C CA . ALA A 1 83 ? -5.720 8.172 -6.253 1.00 95.38 83 ALA A CA 1
ATOM 644 C C . ALA A 1 83 ? -4.890 7.994 -4.971 1.00 95.38 83 ALA A C 1
ATOM 646 O O . ALA A 1 83 ? -4.952 8.836 -4.077 1.00 95.38 83 ALA A O 1
ATOM 647 N N . ALA A 1 84 ? -4.080 6.935 -4.893 1.00 95.19 84 ALA A N 1
ATOM 648 C CA . ALA A 1 84 ? -3.204 6.673 -3.758 1.00 95.19 84 ALA A CA 1
ATOM 649 C C . ALA A 1 84 ? -2.127 7.756 -3.592 1.00 95.19 84 ALA A C 1
ATOM 651 O O . ALA A 1 84 ? -1.870 8.180 -2.463 1.00 95.19 84 ALA A O 1
ATOM 652 N N . LEU A 1 85 ? -1.547 8.260 -4.689 1.00 96.56 85 LEU A N 1
ATOM 653 C CA . LEU A 1 85 ? -0.610 9.383 -4.656 1.00 96.56 85 LEU A CA 1
ATOM 654 C C . LEU A 1 85 ? -1.258 10.621 -4.028 1.00 96.56 85 LEU A C 1
ATOM 656 O O . LEU A 1 85 ? -0.720 11.154 -3.058 1.00 96.56 85 LEU A O 1
ATOM 660 N N . GLU A 1 86 ? -2.414 11.056 -4.537 1.00 94.50 86 GLU A N 1
ATOM 661 C CA . GLU A 1 86 ? -3.096 12.245 -4.006 1.00 94.50 86 GLU A CA 1
ATOM 662 C C . GLU A 1 86 ? -3.513 12.053 -2.544 1.00 94.50 86 GLU A C 1
ATOM 664 O O . GLU A 1 86 ? -3.328 12.952 -1.724 1.00 94.50 86 GLU A O 1
ATOM 669 N N . ALA A 1 87 ? -3.997 10.858 -2.194 1.00 92.94 87 ALA A N 1
ATOM 670 C CA . ALA A 1 87 ? -4.345 10.516 -0.822 1.00 92.94 87 ALA A CA 1
ATOM 671 C C . ALA A 1 87 ? -3.131 10.515 0.116 1.00 92.94 87 ALA A C 1
ATOM 673 O O . ALA A 1 87 ? -3.289 10.810 1.293 1.00 92.94 87 ALA A O 1
ATOM 674 N N . SER A 1 88 ? -1.928 10.215 -0.384 1.00 93.06 88 SER A N 1
ATOM 675 C CA . SER A 1 88 ? -0.705 10.116 0.423 1.00 93.06 88 SER A CA 1
ATOM 676 C C . SER A 1 88 ? -0.055 11.469 0.721 1.00 93.06 88 SER A C 1
ATOM 678 O O . SER A 1 88 ? 0.648 11.589 1.724 1.00 93.06 88 SER A O 1
ATOM 680 N N . VAL A 1 89 ? -0.275 12.489 -0.120 1.00 92.38 89 VAL A N 1
ATOM 681 C CA . VAL A 1 89 ? 0.310 13.838 0.035 1.00 92.38 89 VAL A CA 1
ATOM 682 C C . VAL A 1 89 ? 0.153 14.405 1.454 1.00 92.38 89 VAL A C 1
ATOM 684 O O . VAL A 1 89 ? 1.164 14.819 2.016 1.00 92.38 89 VAL A O 1
ATOM 687 N N . PRO A 1 90 ? -1.044 14.418 2.072 1.00 90.94 90 PRO A N 1
ATOM 688 C CA . PRO A 1 90 ? -1.214 14.988 3.410 1.00 90.94 90 PRO A CA 1
ATOM 689 C C . PRO A 1 90 ? -0.620 14.141 4.551 1.00 90.94 90 PRO A C 1
ATOM 691 O O . PRO A 1 90 ? -0.549 14.622 5.679 1.00 90.94 90 PRO A O 1
ATOM 694 N N . PHE A 1 91 ? -0.195 12.898 4.292 1.00 90.31 91 PHE A N 1
ATOM 695 C CA . PHE A 1 91 ? 0.358 11.991 5.311 1.00 90.31 91 PHE A CA 1
ATOM 696 C C . PHE A 1 91 ? 1.869 11.758 5.178 1.00 90.31 91 PHE A C 1
ATOM 698 O O . PHE A 1 91 ? 2.475 11.173 6.076 1.00 90.31 91 PHE A O 1
ATOM 705 N N . SER A 1 92 ? 2.479 12.174 4.067 1.00 90.25 92 SER A N 1
ATOM 706 C CA . SER A 1 92 ? 3.894 11.943 3.782 1.00 90.25 92 SER A CA 1
ATOM 707 C C . SER A 1 92 ? 4.777 13.097 4.261 1.00 90.25 92 SER A C 1
ATOM 709 O O . SER A 1 92 ? 4.425 14.263 4.119 1.00 90.25 92 SER A O 1
ATOM 711 N N . ASP A 1 93 ? 5.981 12.768 4.735 1.00 89.88 93 ASP A N 1
ATOM 712 C CA . ASP A 1 93 ? 7.040 13.751 5.018 1.00 89.88 93 ASP A CA 1
ATOM 713 C C . ASP A 1 93 ? 7.801 14.184 3.753 1.00 89.88 93 ASP A C 1
ATOM 715 O O . ASP A 1 93 ? 8.672 15.056 3.798 1.00 89.88 93 ASP A O 1
ATOM 719 N N . LEU A 1 94 ? 7.514 13.550 2.614 1.00 92.50 94 LEU A N 1
ATOM 720 C CA . LEU A 1 94 ? 8.128 13.878 1.337 1.00 92.50 94 LEU A CA 1
ATOM 721 C C . LEU A 1 94 ? 7.439 15.085 0.700 1.00 92.50 94 LEU A C 1
ATOM 723 O O . LEU A 1 94 ? 6.223 15.253 0.767 1.00 92.50 94 LEU A O 1
ATOM 727 N N . THR A 1 95 ? 8.215 15.900 -0.013 1.00 94.50 95 THR A N 1
ATOM 728 C CA . THR A 1 95 ? 7.628 16.910 -0.898 1.00 94.50 95 THR A CA 1
ATOM 729 C C . THR A 1 95 ? 6.857 16.225 -2.027 1.00 94.50 95 THR A C 1
ATOM 731 O O . THR A 1 95 ? 7.216 15.128 -2.462 1.00 94.50 95 THR A O 1
ATOM 734 N N . ARG A 1 96 ? 5.822 16.885 -2.562 1.00 95.12 96 ARG A N 1
ATOM 735 C CA . ARG A 1 96 ? 5.004 16.332 -3.657 1.00 95.12 96 ARG A CA 1
ATOM 736 C C . ARG A 1 96 ? 5.829 15.796 -4.843 1.00 95.12 96 ARG A C 1
ATOM 738 O O . ARG A 1 96 ? 5.507 14.705 -5.305 1.00 95.12 96 ARG A O 1
ATOM 745 N N . PRO A 1 97 ? 6.894 16.473 -5.326 1.00 97.44 97 PRO A N 1
ATOM 746 C CA . PRO A 1 97 ? 7.730 15.929 -6.399 1.00 97.44 97 PRO A CA 1
ATOM 747 C C . PRO A 1 97 ? 8.465 14.637 -6.016 1.00 97.44 97 PRO A C 1
ATOM 749 O O . PRO A 1 97 ? 8.562 13.730 -6.837 1.00 97.44 97 PRO A O 1
ATOM 752 N N . LEU A 1 98 ? 8.955 14.527 -4.774 1.00 97.56 98 LEU A N 1
ATOM 753 C CA . LEU A 1 98 ? 9.620 13.310 -4.297 1.00 97.56 98 LEU A CA 1
ATOM 754 C C . LEU A 1 98 ? 8.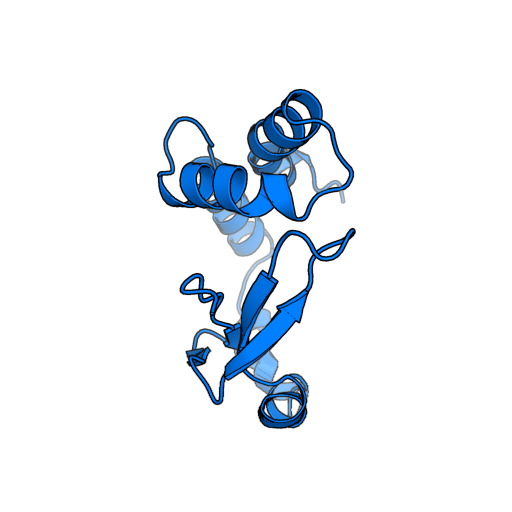628 12.155 -4.153 1.00 97.56 98 LEU A C 1
ATOM 756 O O . LEU A 1 98 ? 8.935 11.034 -4.548 1.00 97.56 98 LEU A O 1
ATOM 760 N N . LEU A 1 99 ? 7.428 12.432 -3.640 1.00 96.81 99 LEU A N 1
ATOM 761 C CA . LEU A 1 99 ? 6.371 11.431 -3.537 1.00 96.81 99 LEU A CA 1
ATOM 762 C C . LEU A 1 99 ? 5.914 10.951 -4.924 1.00 96.81 99 LEU A C 1
ATOM 764 O O . LEU A 1 99 ? 5.781 9.752 -5.138 1.00 96.81 99 LEU A O 1
ATOM 768 N N . HIS A 1 100 ? 5.751 11.861 -5.888 1.00 98.00 100 HIS A N 1
ATOM 769 C CA . HIS A 1 100 ? 5.442 11.508 -7.277 1.00 98.00 100 HIS A CA 1
ATOM 770 C C . HIS A 1 100 ? 6.517 10.598 -7.880 1.00 98.00 100 HIS A C 1
ATOM 772 O O . HIS A 1 100 ? 6.200 9.541 -8.415 1.00 98.00 100 HIS A O 1
ATOM 778 N N . SER A 1 101 ? 7.792 10.967 -7.717 1.00 97.81 101 SER A N 1
ATOM 779 C CA . SER A 1 101 ? 8.927 10.170 -8.191 1.00 97.81 101 SER A CA 1
ATOM 780 C C . SER A 1 101 ? 8.970 8.768 -7.560 1.00 97.81 101 SER A C 1
ATOM 782 O O . SER A 1 101 ? 9.290 7.788 -8.237 1.00 97.81 101 SER A O 1
ATOM 784 N N . ALA A 1 102 ? 8.591 8.638 -6.284 1.00 96.75 102 ALA A N 1
ATOM 785 C CA . ALA A 1 102 ? 8.458 7.339 -5.626 1.00 96.75 102 ALA A CA 1
ATOM 786 C C . ALA A 1 102 ? 7.336 6.482 -6.245 1.00 96.75 102 ALA A C 1
ATOM 788 O O . ALA A 1 102 ? 7.533 5.293 -6.476 1.00 96.75 102 ALA A O 1
ATOM 789 N N . TYR A 1 103 ? 6.184 7.077 -6.570 1.00 97.56 103 TYR A N 1
ATOM 790 C CA . TYR A 1 103 ? 5.084 6.371 -7.239 1.00 97.56 103 TYR A CA 1
ATOM 791 C C . TYR A 1 103 ? 5.415 5.992 -8.692 1.00 97.56 103 TYR A C 1
ATOM 793 O O . TYR A 1 103 ? 5.040 4.910 -9.138 1.00 97.56 103 TYR A O 1
ATOM 801 N N . GLU A 1 104 ? 6.138 6.842 -9.425 1.00 97.75 104 GLU A N 1
ATOM 802 C CA . GLU A 1 104 ? 6.597 6.542 -10.790 1.00 97.75 104 GLU A CA 1
ATOM 803 C C . GLU A 1 104 ? 7.603 5.389 -10.838 1.00 97.75 104 GLU A C 1
ATOM 805 O O . GLU A 1 104 ? 7.579 4.602 -11.779 1.00 97.75 104 GLU A O 1
ATOM 810 N N . SER A 1 105 ? 8.471 5.282 -9.829 1.00 96.06 105 SER A N 1
ATOM 811 C CA . SER A 1 105 ? 9.501 4.236 -9.750 1.00 96.06 105 SER A CA 1
ATOM 812 C C . SER A 1 105 ? 9.021 2.929 -9.114 1.00 96.06 105 SER A C 1
ATOM 814 O O . SER A 1 105 ? 9.706 1.915 -9.231 1.00 96.06 105 SER A O 1
ATOM 816 N N . ALA A 1 106 ? 7.844 2.909 -8.478 1.00 94.06 106 ALA A N 1
ATOM 817 C CA . ALA A 1 106 ? 7.308 1.716 -7.820 1.00 94.06 106 ALA A CA 1
ATOM 818 C C . ALA A 1 106 ? 7.238 0.467 -8.731 1.00 94.06 106 ALA A C 1
ATOM 820 O O . ALA A 1 106 ? 7.648 -0.597 -8.264 1.00 94.06 106 ALA A O 1
ATOM 821 N N . PRO A 1 107 ? 6.810 0.549 -10.012 1.00 95.81 107 PRO A N 1
ATOM 822 C CA . PRO A 1 107 ? 6.822 -0.595 -10.931 1.00 95.81 107 PRO A CA 1
ATOM 823 C C . PRO A 1 107 ? 8.191 -1.265 -11.097 1.00 95.81 107 PRO A C 1
ATOM 825 O O . PRO A 1 107 ? 8.269 -2.487 -11.213 1.00 95.81 107 PRO A O 1
ATOM 828 N N . ASP A 1 108 ? 9.280 -0.492 -11.060 1.00 93.94 108 ASP A N 1
ATOM 829 C CA . ASP A 1 108 ? 10.631 -1.002 -11.317 1.00 93.94 108 ASP A CA 1
ATOM 830 C C . ASP A 1 108 ? 11.146 -1.939 -10.218 1.00 93.94 108 ASP A C 1
ATOM 832 O O . ASP A 1 108 ? 12.132 -2.650 -10.436 1.00 93.94 108 ASP A O 1
ATOM 836 N N . LEU A 1 109 ? 10.501 -1.936 -9.047 1.00 93.31 109 LEU A N 1
ATOM 837 C CA . LEU A 1 109 ? 10.790 -2.852 -7.941 1.00 93.31 109 LEU A CA 1
ATOM 838 C C . LEU A 1 109 ? 10.328 -4.287 -8.231 1.00 93.31 109 LEU A C 1
ATOM 840 O O . LEU A 1 109 ? 10.796 -5.210 -7.573 1.00 93.31 109 LEU A O 1
ATOM 844 N N . PHE A 1 110 ? 9.431 -4.471 -9.204 1.00 95.44 110 PHE A N 1
ATOM 845 C CA . PHE A 1 110 ? 8.786 -5.751 -9.508 1.00 95.44 110 PHE A CA 1
ATOM 846 C C . PHE A 1 110 ? 9.329 -6.432 -10.772 1.00 95.44 110 PHE A C 1
ATOM 848 O O . PHE A 1 110 ? 8.864 -7.507 -11.136 1.00 95.44 110 PHE A O 1
ATOM 855 N N . ARG A 1 111 ? 10.308 -5.825 -11.452 1.00 94.00 111 ARG A N 1
ATOM 856 C CA . ARG A 1 111 ? 10.907 -6.401 -12.663 1.00 94.00 111 ARG A CA 1
ATOM 857 C C . ARG A 1 111 ? 11.666 -7.686 -12.334 1.00 94.00 111 ARG A C 1
ATOM 859 O O . ARG A 1 111 ? 12.433 -7.714 -11.367 1.00 94.00 111 ARG A O 1
ATOM 866 N N . ARG A 1 112 ? 11.556 -8.709 -13.188 1.00 94.00 112 ARG A N 1
ATOM 867 C CA . ARG A 1 112 ? 12.270 -9.989 -13.022 1.00 94.00 112 ARG A CA 1
ATOM 868 C C . ARG A 1 112 ? 13.782 -9.824 -12.892 1.00 94.00 112 ARG A C 1
ATOM 870 O O . ARG A 1 112 ? 14.429 -10.581 -12.182 1.00 94.00 112 ARG A O 1
ATOM 877 N N . ASP A 1 113 ? 14.348 -8.822 -13.566 1.00 90.75 113 ASP A N 1
ATOM 878 C CA . ASP A 1 113 ? 15.791 -8.566 -13.622 1.00 90.75 113 ASP A CA 1
ATOM 879 C C . ASP A 1 113 ? 16.363 -7.951 -12.331 1.00 90.75 113 ASP A C 1
ATOM 881 O O . ASP A 1 113 ? 17.579 -7.791 -12.211 1.00 90.75 113 ASP A O 1
ATOM 885 N N . ARG A 1 114 ? 15.510 -7.637 -11.346 1.00 87.38 114 ARG A N 1
ATOM 886 C CA . ARG A 1 114 ? 15.921 -7.163 -10.016 1.00 87.38 114 ARG A CA 1
ATOM 887 C C . ARG A 1 114 ? 16.315 -8.282 -9.062 1.00 87.38 114 ARG A C 1
ATOM 889 O O . ARG A 1 114 ? 17.028 -8.004 -8.098 1.00 87.38 114 ARG A O 1
ATOM 896 N N . VAL A 1 115 ? 15.856 -9.510 -9.297 1.00 79.19 115 VAL A N 1
ATOM 897 C CA . VAL A 1 115 ? 16.181 -10.656 -8.445 1.00 79.19 115 VAL A CA 1
ATOM 898 C C . VAL A 1 115 ? 17.375 -11.380 -9.055 1.00 79.19 115 VAL A C 1
ATOM 900 O O . VAL A 1 115 ? 17.280 -11.957 -10.134 1.00 79.19 115 VAL A O 1
ATOM 903 N N . ILE A 1 116 ? 18.516 -11.290 -8.376 1.00 71.00 116 ILE A N 1
ATOM 904 C CA . ILE A 1 116 ? 19.767 -11.940 -8.773 1.00 71.00 116 ILE A CA 1
ATOM 905 C C . ILE A 1 116 ? 19.967 -13.127 -7.828 1.00 71.00 116 ILE A C 1
ATOM 907 O O . ILE A 1 116 ? 19.949 -12.933 -6.612 1.00 71.00 116 ILE A O 1
ATOM 911 N N . GLU A 1 117 ? 20.113 -14.326 -8.390 1.00 58.41 117 GLU A N 1
ATOM 912 C CA . GLU A 1 117 ? 20.496 -15.546 -7.660 1.00 58.41 117 GLU A CA 1
ATOM 913 C C . GLU A 1 117 ? 21.999 -15.564 -7.339 1.00 58.41 117 GLU A C 1
ATOM 915 O O . GLU A 1 117 ? 22.805 -15.181 -8.223 1.00 58.41 117 GLU A O 1
#